Protein AF-A0A924SU14-F1 (afdb_monomer_lite)

Secondary structure (DSSP, 8-state):
-----------------------------HHHHHHHHHHHHHHHHHHHHH-TT-HHHHHHHHHHHHHHHHHHHHHHHHHHTT-

Radius of gyration: 28.37 Å; chains: 1; bounding box: 44×28×90 Å

Foldseek 3Di:
DDDDPDDDDPPDDPPPPPDDPPPPPPPPLVLLVVLLVVQLVVLLVVLCVVCVPDPVSSVVSNVVSNVVSNVVSVVVSVVVVVD

Sequence (83 aa):
MPESKSRQPHHAHQQNHPAPPHAKPAKANRAVIVAVIFFALLGLGISYFLKPESTPALIAGALIGAIAGYFFGHQIDKALSKK

pLDDT: mean 74.81, std 15.65, range [46.19, 92.19]

Structure (mmCIF, N/CA/C/O backbone):
data_AF-A0A924SU14-F1
#
_entry.id   AF-A0A924SU14-F1
#
loop_
_atom_site.group_PDB
_atom_site.id
_atom_site.type_symbol
_atom_site.label_atom_id
_atom_site.label_alt_id
_atom_site.label_comp_id
_atom_site.label_asym_id
_atom_site.label_entity_id
_atom_site.label_seq_id
_atom_site.pdbx_PDB_ins_code
_atom_site.Cartn_x
_atom_site.Cartn_y
_atom_site.Cartn_z
_atom_site.occupancy
_atom_site.B_iso_or_equiv
_atom_site.auth_seq_id
_atom_site.auth_comp_id
_atom_site.auth_asym_id
_atom_site.auth_atom_id
_atom_site.pdbx_PDB_model_num
ATOM 1 N N . MET A 1 1 ? -33.595 -14.623 73.361 1.00 52.25 1 MET A N 1
ATOM 2 C CA . MET A 1 1 ? -32.114 -14.604 73.256 1.00 52.25 1 MET A CA 1
ATOM 3 C C . MET A 1 1 ? -31.602 -15.825 74.015 1.00 52.25 1 MET A C 1
ATOM 5 O O . MET A 1 1 ? -32.198 -16.074 75.058 1.00 52.25 1 MET A O 1
ATOM 9 N N . PRO A 1 2 ? -30.642 -16.628 73.504 1.00 49.97 2 PRO A N 1
ATOM 10 C CA . PRO A 1 2 ? -29.357 -16.159 72.970 1.00 49.97 2 PRO A CA 1
ATOM 11 C C . PRO A 1 2 ? -28.893 -16.766 71.624 1.00 49.97 2 PRO A C 1
ATOM 13 O O . PRO A 1 2 ? -29.120 -17.929 71.313 1.00 49.97 2 PRO A O 1
ATOM 16 N N . GLU A 1 3 ? -28.224 -15.898 70.863 1.00 54.69 3 GLU A N 1
ATOM 17 C CA . GLU A 1 3 ? -26.957 -16.078 70.138 1.00 54.69 3 GLU A CA 1
ATOM 18 C C . GLU A 1 3 ? -26.699 -17.313 69.250 1.00 54.69 3 GLU A C 1
ATOM 20 O O . GLU A 1 3 ? -26.325 -18.394 69.693 1.00 54.69 3 GLU A O 1
ATOM 25 N N . SER A 1 4 ? -26.724 -17.031 67.940 1.00 58.97 4 SER A N 1
ATOM 26 C CA . SER A 1 4 ? -25.576 -17.213 67.040 1.00 58.97 4 SER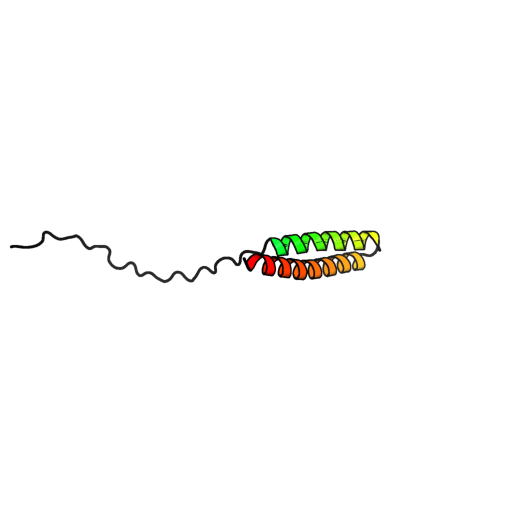 A CA 1
ATOM 27 C C . SER A 1 4 ? -24.872 -18.582 67.069 1.00 58.97 4 SER A C 1
ATOM 29 O O . SER A 1 4 ? -23.822 -18.758 67.692 1.00 58.97 4 SER A O 1
ATOM 31 N N . LYS A 1 5 ? -25.341 -19.516 66.227 1.00 58.72 5 LYS A N 1
ATOM 32 C CA . LYS A 1 5 ? -24.488 -20.603 65.723 1.00 58.72 5 LYS A CA 1
ATOM 33 C C . LYS A 1 5 ? -23.872 -20.198 64.383 1.00 58.72 5 LYS A C 1
ATOM 35 O O . LYS A 1 5 ? -24.394 -20.489 63.313 1.00 58.72 5 LYS A O 1
ATOM 40 N N . SER A 1 6 ? -22.807 -19.411 64.521 1.00 54.94 6 SER A N 1
ATOM 41 C CA . SER A 1 6 ? -21.677 -19.193 63.611 1.00 54.94 6 SER A CA 1
ATOM 42 C C . SER A 1 6 ? -21.915 -19.465 62.120 1.00 54.94 6 SER A C 1
ATOM 44 O O . SER A 1 6 ? -21.732 -20.575 61.616 1.00 54.94 6 SER A O 1
ATOM 46 N N . ARG A 1 7 ? -22.181 -18.378 61.394 1.00 60.66 7 ARG A N 1
ATOM 47 C CA . ARG A 1 7 ? -21.770 -18.218 59.996 1.00 60.66 7 ARG A CA 1
ATOM 48 C C . ARG A 1 7 ? -20.275 -18.534 59.921 1.00 60.66 7 ARG A C 1
ATOM 50 O O . ARG A 1 7 ? -19.516 -17.884 60.628 1.00 60.66 7 ARG A O 1
ATOM 57 N N . GLN A 1 8 ? -19.857 -19.507 59.116 1.00 56.75 8 GLN A N 1
ATOM 58 C CA . GLN A 1 8 ? -18.448 -19.645 58.746 1.00 56.75 8 GLN A CA 1
ATOM 59 C C . GLN A 1 8 ? -18.070 -18.461 57.843 1.00 56.75 8 GLN A C 1
ATOM 61 O O . GLN A 1 8 ? -18.647 -18.338 56.761 1.00 56.75 8 GLN A O 1
ATOM 66 N N . PRO A 1 9 ? -17.111 -17.602 58.225 1.00 56.62 9 PRO A N 1
ATOM 67 C CA . PRO A 1 9 ? -16.523 -16.621 57.339 1.00 56.62 9 PRO A CA 1
ATOM 68 C C . PRO A 1 9 ? -15.058 -17.016 57.140 1.00 56.62 9 PRO A C 1
ATOM 70 O O . PRO A 1 9 ? -14.179 -16.569 57.868 1.00 56.62 9 PRO A O 1
ATOM 73 N N . HIS A 1 10 ? -14.783 -17.889 56.176 1.00 58.38 10 HIS A N 1
ATOM 74 C CA . HIS A 1 10 ? -13.406 -18.212 55.799 1.00 58.38 10 HIS A CA 1
ATOM 75 C C . HIS A 1 10 ? -13.226 -18.142 54.284 1.00 58.38 10 HIS A C 1
ATOM 77 O O . HIS A 1 10 ? -12.785 -19.085 53.643 1.00 58.38 10 HIS A O 1
ATOM 83 N N . HIS A 1 11 ? -13.500 -16.966 53.723 1.00 56.12 11 HIS A N 1
ATOM 84 C CA . HIS A 1 11 ? -12.690 -16.471 52.617 1.00 56.12 11 HIS A CA 1
AT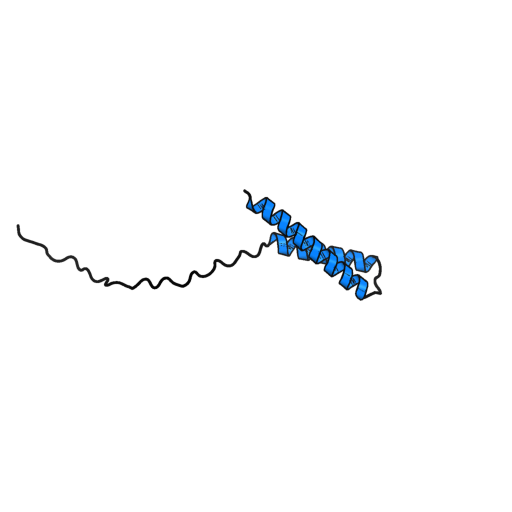OM 85 C C . HIS A 1 11 ? -11.951 -15.240 53.121 1.00 56.12 11 HIS A C 1
ATOM 87 O O . HIS A 1 11 ? -12.380 -14.099 52.970 1.00 56.12 11 HIS A O 1
ATOM 93 N N . ALA A 1 12 ? -10.851 -15.531 53.816 1.00 51.84 12 ALA A N 1
ATOM 94 C CA . ALA A 1 12 ? -9.780 -14.583 54.038 1.00 51.84 12 ALA A CA 1
ATOM 95 C C . ALA A 1 12 ? -9.371 -13.981 52.688 1.00 51.84 12 ALA A C 1
ATOM 97 O O . ALA A 1 12 ? -9.330 -14.684 51.678 1.00 51.84 12 ALA A O 1
ATOM 98 N N . HIS A 1 13 ? -9.110 -12.678 52.701 1.00 53.34 13 HIS A N 1
ATOM 99 C CA . HIS A 1 13 ? -8.622 -11.876 51.590 1.00 53.34 13 HIS A CA 1
ATOM 100 C C . HIS A 1 13 ? -7.704 -12.654 50.636 1.00 53.34 13 HIS A C 1
ATOM 102 O O . HIS A 1 13 ? -6.507 -12.785 50.885 1.00 53.34 13 HIS A O 1
ATOM 108 N N . GLN A 1 14 ? -8.236 -13.080 49.487 1.00 48.28 14 GLN A N 1
ATOM 109 C CA . GLN A 1 14 ? -7.402 -13.097 48.298 1.00 48.28 14 GLN A CA 1
ATOM 110 C C . GLN A 1 14 ? -7.200 -11.638 47.932 1.00 48.28 14 GLN A C 1
ATOM 112 O O . GLN A 1 14 ? -8.110 -10.935 47.493 1.00 48.28 14 GLN A O 1
ATOM 117 N N . GLN A 1 15 ? -5.998 -11.176 48.248 1.00 47.91 15 GLN A N 1
ATOM 118 C CA . GLN A 1 15 ? -5.411 -9.976 47.702 1.00 47.91 15 GLN A CA 1
ATOM 119 C C . GLN A 1 15 ? -5.647 -10.017 46.191 1.00 47.91 15 GLN A C 1
ATOM 121 O O . GLN A 1 15 ? -4.990 -10.760 45.465 1.00 47.91 15 GLN A O 1
ATOM 126 N N . ASN A 1 16 ? -6.625 -9.237 45.730 1.00 46.88 16 ASN A N 1
ATOM 127 C CA . ASN A 1 16 ? -6.704 -8.823 44.343 1.00 46.88 16 ASN A CA 1
ATOM 128 C C . ASN A 1 16 ? -5.438 -8.008 44.091 1.00 46.88 16 ASN A C 1
ATOM 130 O O . ASN A 1 16 ? -5.437 -6.784 44.214 1.00 46.88 16 ASN A O 1
ATOM 134 N N . HIS A 1 17 ? -4.339 -8.687 43.769 1.00 50.75 17 HIS A N 1
ATOM 135 C CA . HIS A 1 17 ? -3.318 -8.074 42.948 1.00 50.75 17 HIS A CA 1
ATOM 136 C C . HIS A 1 17 ? -4.065 -7.552 41.719 1.00 50.75 17 HIS A C 1
ATOM 138 O O . HIS A 1 17 ? -4.729 -8.351 41.049 1.00 50.75 17 HIS A O 1
ATOM 144 N N . PRO A 1 18 ? -4.049 -6.238 41.435 1.00 51.38 18 PRO A N 1
ATOM 145 C CA . PRO A 1 18 ? -4.510 -5.778 40.146 1.00 51.38 18 PRO A CA 1
ATOM 146 C C . PRO A 1 18 ? -3.603 -6.477 39.140 1.00 51.38 18 PRO A C 1
ATOM 148 O O . PRO A 1 18 ? -2.411 -6.178 39.056 1.00 51.38 18 PRO A O 1
ATOM 151 N N . ALA A 1 19 ? -4.148 -7.471 38.436 1.00 56.25 19 ALA A N 1
ATOM 152 C CA . ALA A 1 19 ? -3.508 -7.983 37.244 1.00 56.25 19 ALA A CA 1
ATOM 153 C C . ALA A 1 19 ? -3.125 -6.747 36.417 1.00 56.25 19 ALA A C 1
ATOM 155 O O . ALA A 1 19 ? -3.959 -5.835 36.297 1.00 56.25 19 ALA A O 1
ATOM 156 N N . PRO A 1 20 ? -1.878 -6.652 35.917 1.00 59.78 20 PRO A N 1
ATOM 157 C CA . PRO A 1 20 ? -1.509 -5.549 35.047 1.00 59.78 20 PRO A CA 1
ATOM 158 C C . PRO A 1 20 ? -2.594 -5.461 33.975 1.00 59.78 20 PRO A C 1
ATOM 160 O O . PRO A 1 20 ? -3.037 -6.515 33.506 1.00 59.78 20 PRO A O 1
ATOM 163 N N . PRO A 1 21 ? -3.093 -4.260 33.636 1.00 57.22 21 PRO A N 1
ATOM 164 C CA . PRO A 1 21 ? -4.116 -4.136 32.618 1.00 57.22 21 PRO A CA 1
ATOM 165 C C . PRO A 1 21 ? -3.549 -4.809 31.376 1.00 57.22 21 PRO A C 1
ATOM 167 O O . PRO A 1 21 ? -2.626 -4.285 30.754 1.00 57.22 21 PRO A O 1
ATOM 170 N N . HIS A 1 22 ? -4.040 -6.009 31.053 1.00 57.34 22 HIS A N 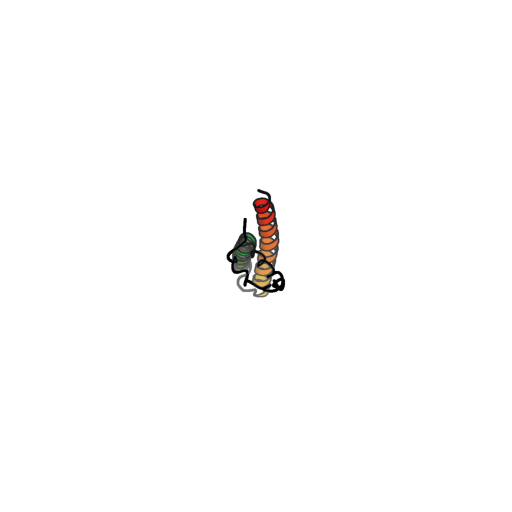1
ATOM 171 C CA . HIS A 1 22 ? -3.751 -6.625 29.778 1.00 57.34 22 HIS A CA 1
ATOM 172 C C . HIS A 1 22 ? -4.292 -5.619 28.781 1.00 57.34 22 HIS A C 1
ATOM 174 O O . HIS A 1 22 ? -5.508 -5.428 28.687 1.00 57.34 22 HIS A O 1
ATOM 180 N N . ALA A 1 23 ? -3.374 -4.876 28.157 1.00 56.12 23 ALA A N 1
ATOM 181 C CA . ALA A 1 23 ? -3.694 -3.895 27.150 1.00 56.12 23 ALA A CA 1
ATOM 182 C C . ALA A 1 23 ? -4.635 -4.609 26.190 1.00 56.12 23 ALA A C 1
ATOM 184 O O . ALA A 1 23 ? -4.253 -5.619 25.592 1.00 56.12 23 ALA A O 1
ATOM 185 N N . LYS A 1 24 ? -5.900 -4.165 26.144 1.00 57.25 24 LYS A N 1
ATOM 186 C CA . LYS A 1 24 ? -6.876 -4.708 25.201 1.00 57.25 24 LYS A CA 1
ATOM 187 C C . LYS A 1 24 ? -6.149 -4.722 23.860 1.00 57.25 24 LYS A C 1
ATOM 189 O O . LYS A 1 24 ? -5.635 -3.659 23.501 1.00 57.25 24 LYS A O 1
ATOM 194 N N . PRO A 1 25 ? -6.021 -5.875 23.177 1.00 53.97 25 PRO A N 1
ATOM 195 C CA . PRO A 1 25 ? -5.305 -5.908 21.915 1.00 53.97 25 PRO A CA 1
ATOM 196 C C . PRO A 1 25 ? -5.949 -4.832 21.058 1.00 53.97 25 PRO A C 1
ATOM 198 O O . PRO A 1 25 ? -7.168 -4.869 20.856 1.00 53.97 25 PRO A O 1
ATOM 201 N N . ALA A 1 26 ? -5.166 -3.819 20.674 1.00 57.28 26 ALA A N 1
ATOM 202 C CA . ALA A 1 26 ? -5.637 -2.788 19.770 1.00 57.28 26 ALA A CA 1
ATOM 203 C C . ALA A 1 26 ? -6.219 -3.560 18.592 1.00 57.28 26 ALA A C 1
ATOM 205 O O . ALA A 1 26 ? -5.486 -4.313 17.946 1.00 57.28 26 ALA A O 1
ATOM 206 N N . LYS A 1 27 ? -7.549 -3.521 18.422 1.00 59.09 27 LYS A N 1
ATOM 207 C CA . LYS A 1 27 ? -8.215 -4.258 17.351 1.00 59.09 27 LYS A CA 1
ATOM 208 C C . LYS A 1 27 ? -7.508 -3.799 16.093 1.00 59.09 27 LYS A C 1
ATOM 210 O O . LYS A 1 27 ? -7.630 -2.638 15.724 1.00 59.09 27 LYS A O 1
ATOM 215 N N . ALA A 1 28 ? -6.706 -4.677 15.499 1.00 59.12 28 ALA A N 1
ATOM 216 C CA . ALA A 1 28 ? -6.068 -4.371 14.241 1.00 59.12 28 ALA A CA 1
ATOM 217 C C . ALA A 1 28 ? -7.215 -4.017 13.299 1.00 59.12 28 ALA A C 1
ATOM 219 O O . ALA A 1 28 ? -8.110 -4.843 13.089 1.00 59.12 28 ALA A O 1
ATOM 220 N N . ASN A 1 29 ? -7.255 -2.762 12.853 1.00 71.19 29 ASN A N 1
ATOM 221 C CA . ASN A 1 29 ? -8.358 -2.248 12.062 1.00 71.19 29 ASN A CA 1
ATOM 222 C C . ASN A 1 29 ? -8.342 -2.981 10.732 1.00 71.19 29 ASN A C 1
ATOM 224 O O . ASN A 1 29 ? -7.605 -2.636 9.810 1.00 71.19 29 ASN A O 1
ATOM 228 N N . ARG A 1 30 ? -9.127 -4.059 10.671 1.00 79.25 30 ARG A N 1
ATOM 229 C CA . ARG A 1 30 ? -9.172 -4.984 9.536 1.00 79.25 30 ARG A CA 1
ATOM 230 C C . ARG A 1 30 ? -9.470 -4.225 8.245 1.00 79.25 30 ARG A C 1
ATOM 232 O O . ARG A 1 30 ? -8.917 -4.569 7.213 1.00 79.25 30 ARG A O 1
ATOM 239 N N . ALA A 1 31 ? -10.252 -3.146 8.333 1.00 81.25 31 ALA A N 1
ATOM 240 C CA . ALA A 1 31 ? -10.512 -2.221 7.234 1.00 81.25 31 ALA A CA 1
ATOM 241 C C . ALA A 1 31 ? -9.231 -1.583 6.669 1.00 81.25 31 ALA A C 1
ATOM 243 O O . ALA A 1 31 ? -9.049 -1.563 5.456 1.00 81.25 31 ALA A O 1
ATOM 244 N N . VAL A 1 32 ? -8.316 -1.127 7.532 1.00 84.38 32 VAL A N 1
ATOM 245 C CA . VAL A 1 32 ? -7.023 -0.557 7.120 1.00 84.38 32 VAL A CA 1
ATOM 246 C C . VAL A 1 32 ? -6.180 -1.609 6.412 1.00 84.38 32 VAL A C 1
ATOM 248 O O . VAL A 1 32 ? -5.667 -1.354 5.330 1.00 84.38 32 VAL A O 1
ATOM 251 N N . ILE A 1 33 ? -6.080 -2.809 6.986 1.00 86.00 33 ILE A N 1
ATOM 252 C CA . ILE A 1 33 ? -5.283 -3.900 6.407 1.00 86.00 33 ILE A CA 1
ATOM 253 C C . ILE A 1 33 ? -5.826 -4.295 5.030 1.00 86.00 33 ILE A C 1
ATOM 255 O O . ILE A 1 33 ? -5.060 -4.401 4.075 1.00 86.00 33 ILE A O 1
ATOM 259 N N . VAL A 1 34 ? -7.145 -4.463 4.906 1.00 87.62 34 VAL A N 1
ATOM 260 C CA . VAL A 1 34 ? -7.790 -4.803 3.630 1.00 87.62 34 VAL A CA 1
ATOM 261 C C . VAL A 1 34 ? -7.572 -3.697 2.595 1.00 87.62 34 VAL A C 1
ATOM 263 O O . VAL A 1 34 ? -7.221 -4.002 1.458 1.00 87.62 34 VAL A O 1
ATOM 266 N N . ALA A 1 35 ? -7.710 -2.424 2.980 1.00 88.19 35 ALA A N 1
ATOM 267 C CA . ALA A 1 35 ? -7.475 -1.297 2.080 1.00 88.19 35 ALA A CA 1
ATOM 268 C C . ALA A 1 35 ? -6.015 -1.226 1.605 1.00 88.19 35 ALA A C 1
ATOM 270 O O . ALA A 1 35 ? -5.774 -1.039 0.414 1.00 88.19 35 ALA A O 1
ATOM 271 N N . VAL A 1 36 ? -5.045 -1.430 2.502 1.00 89.56 36 VAL A N 1
ATOM 272 C CA . VAL A 1 36 ? -3.614 -1.472 2.158 1.00 89.56 36 VAL A CA 1
ATOM 273 C C . VAL A 1 36 ? -3.326 -2.595 1.169 1.00 89.56 36 VAL A C 1
ATOM 275 O O . VAL A 1 36 ? -2.699 -2.340 0.147 1.00 89.56 36 VAL A O 1
ATOM 278 N N . ILE A 1 37 ? -3.803 -3.815 1.431 1.00 90.38 37 ILE A N 1
ATOM 279 C CA . ILE A 1 37 ? -3.576 -4.962 0.538 1.00 90.38 37 ILE A CA 1
ATOM 280 C C . ILE A 1 37 ? -4.216 -4.706 -0.829 1.00 90.38 37 ILE A C 1
ATOM 282 O O . ILE A 1 37 ? -3.572 -4.908 -1.857 1.00 90.38 37 ILE A O 1
ATOM 286 N N . PHE A 1 38 ? -5.458 -4.220 -0.852 1.00 92.19 38 PHE A N 1
ATOM 287 C CA . PHE A 1 38 ? -6.175 -3.934 -2.091 1.00 92.19 38 PHE A CA 1
ATOM 288 C C . PHE A 1 38 ? -5.452 -2.884 -2.942 1.00 92.19 38 PHE A C 1
ATOM 290 O O . PHE A 1 38 ? -5.170 -3.133 -4.114 1.00 92.19 38 PHE A O 1
ATOM 297 N N . PHE A 1 39 ? -5.090 -1.740 -2.354 1.00 90.94 39 PHE A N 1
ATOM 298 C CA . PHE A 1 39 ? -4.373 -0.687 -3.074 1.00 90.94 39 PHE A CA 1
ATOM 299 C C . PHE A 1 39 ? -2.935 -1.077 -3.431 1.00 90.94 39 PHE A C 1
ATOM 301 O O . PHE A 1 39 ? -2.445 -0.643 -4.471 1.00 90.94 39 PHE A O 1
ATOM 308 N N . ALA A 1 40 ? -2.259 -1.901 -2.627 1.00 90.31 40 ALA A N 1
ATOM 309 C CA . ALA A 1 40 ? -0.933 -2.416 -2.962 1.00 90.31 40 ALA A CA 1
ATOM 310 C C . ALA A 1 40 ? -0.983 -3.340 -4.188 1.00 90.31 40 ALA A C 1
ATOM 312 O O . ALA A 1 40 ? -0.161 -3.191 -5.091 1.00 90.31 40 ALA A O 1
ATOM 313 N N . LEU A 1 41 ? -1.970 -4.242 -4.265 1.00 91.56 41 LEU A N 1
ATOM 314 C CA . LEU A 1 41 ? -2.182 -5.097 -5.439 1.00 91.56 41 LEU A CA 1
ATOM 315 C C . LEU A 1 41 ? -2.566 -4.275 -6.675 1.00 91.56 41 LEU A C 1
ATOM 317 O O . LEU A 1 41 ? -2.052 -4.534 -7.762 1.00 91.56 41 LEU A O 1
ATOM 321 N N . LEU A 1 42 ? -3.413 -3.255 -6.508 1.00 91.62 42 LEU A N 1
ATOM 322 C CA . LEU A 1 42 ? -3.769 -2.325 -7.582 1.00 91.62 42 LEU A CA 1
ATOM 323 C C . LEU A 1 42 ? -2.550 -1.545 -8.086 1.00 91.62 42 LEU A C 1
ATOM 325 O O . LEU A 1 42 ? -2.319 -1.489 -9.289 1.00 91.62 42 LEU A O 1
ATOM 329 N N . GLY A 1 43 ? -1.751 -0.977 -7.180 1.00 87.75 43 GLY A N 1
ATOM 330 C CA . GLY A 1 43 ? -0.540 -0.229 -7.519 1.00 87.75 43 GLY A CA 1
ATOM 331 C C . GLY A 1 43 ? 0.513 -1.103 -8.195 1.00 87.75 43 GLY A C 1
ATOM 332 O O . GLY A 1 43 ? 1.118 -0.683 -9.180 1.00 87.75 43 GLY A O 1
ATOM 333 N N . LEU A 1 44 ? 0.678 -2.343 -7.729 1.00 88.12 44 LEU A N 1
ATOM 334 C CA . LEU A 1 44 ? 1.557 -3.321 -8.365 1.00 88.12 44 LEU A CA 1
ATOM 335 C C . LEU A 1 44 ? 1.059 -3.693 -9.767 1.00 88.12 44 LEU A C 1
ATOM 337 O O . LEU A 1 44 ? 1.854 -3.714 -10.704 1.00 88.12 44 LEU A O 1
ATOM 341 N N . GLY A 1 45 ? -0.247 -3.929 -9.922 1.00 87.94 45 GLY A N 1
ATOM 342 C CA . GLY A 1 45 ? -0.871 -4.203 -11.215 1.00 87.94 45 GLY A CA 1
ATOM 343 C C . GLY A 1 45 ? -0.667 -3.051 -12.196 1.00 87.94 45 GLY A C 1
ATOM 344 O O . GLY A 1 45 ? -0.167 -3.263 -13.296 1.00 87.94 45 GLY A O 1
ATOM 345 N N . ILE A 1 46 ? -0.959 -1.817 -11.779 1.00 87.62 46 ILE A N 1
ATOM 346 C CA . ILE A 1 46 ? -0.751 -0.613 -12.596 1.00 87.62 46 ILE A CA 1
ATOM 347 C C . ILE A 1 46 ? 0.724 -0.479 -12.999 1.00 87.62 46 ILE A C 1
ATOM 349 O O . ILE A 1 46 ? 1.019 -0.315 -14.182 1.00 87.62 46 ILE A O 1
ATOM 353 N N . SER A 1 47 ? 1.664 -0.606 -12.059 1.00 88.12 47 SER A N 1
ATOM 354 C CA . SER A 1 47 ? 3.097 -0.537 -12.374 1.00 88.12 47 SER A CA 1
ATOM 355 C C . SER A 1 47 ? 3.560 -1.636 -13.326 1.00 88.12 47 SER A C 1
ATOM 357 O O . SER A 1 47 ? 4.402 -1.368 -14.186 1.00 88.12 47 SER A O 1
ATOM 359 N N . TYR A 1 48 ? 3.001 -2.843 -13.210 1.00 86.81 48 TYR A N 1
ATOM 360 C CA . TYR A 1 48 ? 3.287 -3.946 -14.122 1.00 86.81 48 TYR A CA 1
ATOM 361 C C . TYR A 1 48 ? 2.859 -3.618 -15.557 1.00 86.81 48 TYR A C 1
ATOM 363 O O . TYR A 1 48 ? 3.623 -3.860 -16.487 1.00 86.81 48 TYR A O 1
ATOM 371 N N . PHE A 1 49 ? 1.694 -2.989 -15.742 1.00 86.75 49 PHE A N 1
ATOM 372 C CA . PHE A 1 49 ? 1.244 -2.545 -17.065 1.00 86.75 49 PHE A CA 1
ATOM 373 C C . PHE A 1 49 ? 2.026 -1.340 -17.606 1.00 86.75 49 PHE A C 1
ATOM 375 O O . PHE A 1 49 ? 2.198 -1.233 -18.818 1.00 86.75 49 PHE A O 1
ATOM 382 N N . LEU A 1 50 ? 2.507 -0.433 -16.747 1.00 86.00 50 LEU A N 1
ATOM 383 C CA . LEU A 1 50 ? 3.267 0.738 -17.200 1.00 86.00 50 LEU A CA 1
ATOM 384 C C . LEU A 1 50 ? 4.687 0.384 -17.645 1.00 86.00 50 LEU A C 1
ATOM 386 O O . LEU A 1 50 ? 5.151 0.887 -18.668 1.00 86.00 50 LEU A O 1
ATOM 390 N N . LYS A 1 51 ? 5.410 -0.404 -16.844 1.00 82.88 51 LYS A N 1
ATOM 391 C CA . LYS A 1 5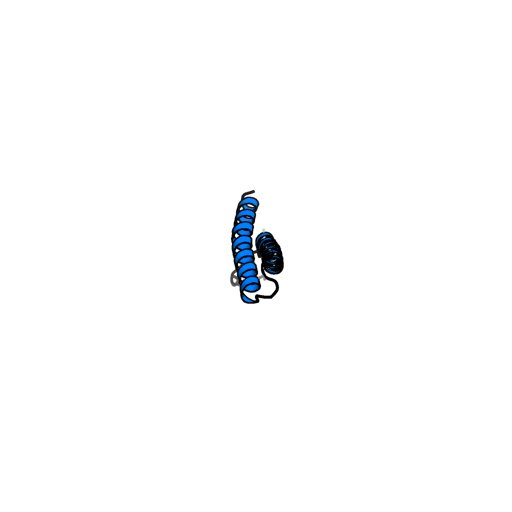1 ? 6.801 -0.774 -17.125 1.00 82.88 51 LYS A CA 1
ATOM 392 C C . LYS A 1 51 ? 7.127 -2.158 -16.546 1.00 82.88 51 LYS A C 1
ATOM 394 O O . LYS A 1 51 ? 7.743 -2.230 -15.475 1.00 82.88 51 LYS A O 1
ATOM 399 N N . PRO A 1 52 ? 6.776 -3.241 -17.262 1.00 72.06 52 PRO A N 1
ATOM 400 C CA . PRO A 1 52 ? 6.925 -4.610 -16.764 1.00 72.06 52 PRO A CA 1
ATOM 401 C C . PRO A 1 52 ? 8.385 -4.986 -16.472 1.00 72.06 52 PRO A C 1
ATOM 403 O O . PRO A 1 52 ? 8.661 -5.689 -15.507 1.00 72.06 52 PRO A O 1
ATOM 406 N N . GLU A 1 53 ? 9.327 -4.447 -17.249 1.00 79.31 53 GLU A N 1
ATOM 407 C CA . GLU A 1 53 ? 10.763 -4.753 -17.156 1.00 79.31 53 GLU A CA 1
ATOM 408 C C . GLU A 1 53 ? 11.474 -4.024 -15.999 1.00 79.31 53 GLU A C 1
ATOM 410 O O . GLU A 1 53 ? 12.622 -4.322 -15.670 1.00 79.31 53 GLU A O 1
ATOM 415 N N . SER A 1 54 ? 10.837 -3.014 -15.392 1.00 82.62 54 SER A N 1
ATOM 416 C CA . SER A 1 54 ? 11.508 -2.149 -14.417 1.00 82.62 54 SER A CA 1
ATOM 417 C C . SER A 1 54 ? 11.112 -2.474 -12.978 1.00 82.62 54 SER A C 1
ATOM 419 O O . SER A 1 54 ? 10.143 -1.940 -12.433 1.00 82.62 54 SER A O 1
ATOM 421 N N . THR A 1 55 ? 11.947 -3.279 -12.320 1.00 85.00 55 THR A N 1
ATOM 422 C CA . THR A 1 55 ? 11.895 -3.568 -10.876 1.00 85.00 55 THR A CA 1
ATOM 423 C C . THR A 1 55 ? 11.660 -2.326 -10.001 1.00 85.00 55 THR A C 1
ATOM 425 O O . THR A 1 55 ? 10.787 -2.380 -9.131 1.00 85.00 55 THR A O 1
ATOM 428 N N . PRO A 1 56 ? 12.341 -1.176 -10.215 1.00 87.88 56 PRO A N 1
ATOM 429 C CA . PRO A 1 56 ? 12.077 0.008 -9.401 1.00 87.88 56 PRO A CA 1
ATOM 430 C C . PRO A 1 56 ? 10.667 0.592 -9.593 1.00 87.88 56 PRO A C 1
ATOM 432 O O . PRO A 1 56 ? 10.120 1.137 -8.637 1.00 87.88 56 PRO A O 1
ATOM 435 N N . ALA A 1 57 ? 10.035 0.452 -10.766 1.00 84.50 57 ALA A N 1
ATOM 436 C CA . ALA A 1 57 ? 8.667 0.939 -10.974 1.00 84.50 57 ALA A CA 1
ATOM 437 C C . ALA A 1 57 ? 7.625 0.074 -10.251 1.00 84.50 57 ALA A C 1
ATOM 439 O O . ALA A 1 57 ? 6.644 0.606 -9.726 1.00 84.50 57 ALA A O 1
ATOM 440 N N . LEU A 1 58 ? 7.849 -1.242 -10.176 1.00 84.06 58 LEU A N 1
ATOM 441 C CA . LEU A 1 58 ? 7.010 -2.158 -9.397 1.00 84.06 58 LEU A CA 1
ATOM 442 C C . LEU A 1 58 ? 7.080 -1.835 -7.901 1.00 84.06 58 LEU A C 1
ATOM 444 O O . LEU A 1 58 ? 6.043 -1.710 -7.250 1.00 84.06 58 LEU A O 1
ATOM 448 N N . ILE A 1 59 ? 8.291 -1.618 -7.375 1.00 88.44 59 ILE A N 1
ATOM 449 C CA . ILE A 1 59 ? 8.502 -1.242 -5.969 1.00 88.44 59 ILE A CA 1
ATOM 450 C C . ILE A 1 59 ? 7.863 0.120 -5.674 1.00 88.44 59 ILE A C 1
ATOM 452 O O . ILE A 1 59 ? 7.160 0.263 -4.673 1.00 88.44 59 ILE A O 1
ATOM 456 N N . ALA A 1 60 ? 8.054 1.108 -6.553 1.00 89.19 60 ALA A N 1
ATOM 457 C CA . ALA A 1 60 ? 7.457 2.431 -6.392 1.00 89.19 60 ALA A CA 1
ATOM 458 C C . ALA A 1 60 ? 5.920 2.372 -6.399 1.00 89.19 60 ALA A C 1
ATOM 460 O O . ALA A 1 60 ? 5.285 2.964 -5.529 1.00 89.19 60 ALA A O 1
ATOM 461 N N . GLY A 1 61 ? 5.316 1.620 -7.324 1.00 85.50 61 GLY A N 1
ATOM 462 C CA . GLY A 1 61 ? 3.860 1.454 -7.385 1.00 85.50 61 GLY A CA 1
ATOM 463 C C . GLY A 1 61 ? 3.286 0.746 -6.165 1.00 85.50 61 GLY A C 1
ATOM 464 O O . GLY A 1 61 ? 2.276 1.189 -5.620 1.00 85.50 61 GLY A O 1
ATOM 465 N N . ALA A 1 62 ? 3.956 -0.306 -5.689 1.00 88.12 62 ALA A N 1
ATOM 466 C CA . ALA A 1 62 ? 3.559 -1.010 -4.474 1.00 88.12 62 ALA A CA 1
ATOM 467 C C . ALA A 1 62 ? 3.651 -0.107 -3.232 1.00 88.12 62 ALA A C 1
ATOM 469 O O . ALA A 1 62 ? 2.730 -0.098 -2.416 1.00 88.12 62 ALA A O 1
ATOM 470 N N . LEU A 1 63 ? 4.716 0.695 -3.108 1.00 91.50 63 LEU A N 1
ATOM 471 C CA . LEU A 1 63 ? 4.878 1.656 -2.012 1.00 91.50 63 LEU A CA 1
ATOM 472 C C . LEU A 1 63 ? 3.803 2.745 -2.044 1.00 91.50 63 LEU A C 1
ATOM 474 O O . LEU A 1 63 ? 3.162 3.000 -1.026 1.00 91.50 63 LEU A O 1
ATOM 478 N N . ILE A 1 64 ? 3.573 3.359 -3.207 1.00 91.88 64 ILE A N 1
ATOM 479 C CA . ILE A 1 64 ? 2.551 4.401 -3.368 1.00 91.88 64 ILE A CA 1
ATOM 480 C C . ILE A 1 64 ? 1.160 3.827 -3.072 1.00 91.88 64 ILE A C 1
ATOM 482 O O . ILE A 1 64 ? 0.394 4.436 -2.324 1.00 91.88 64 ILE A O 1
ATOM 486 N N . GLY A 1 65 ? 0.855 2.634 -3.591 1.00 89.44 65 GLY A N 1
ATOM 487 C CA . GLY A 1 65 ? -0.392 1.924 -3.316 1.00 89.44 65 GLY A CA 1
ATOM 488 C C . GLY A 1 65 ? -0.577 1.629 -1.827 1.00 89.44 65 GLY A C 1
ATOM 489 O O . GLY A 1 65 ? -1.626 1.935 -1.265 1.00 89.44 65 GLY A O 1
ATOM 490 N N . ALA A 1 66 ? 0.450 1.117 -1.148 1.00 89.94 66 ALA A N 1
ATOM 491 C CA . ALA A 1 66 ? 0.383 0.828 0.283 1.00 89.94 66 ALA A CA 1
ATOM 492 C C . ALA A 1 66 ? 0.167 2.093 1.132 1.00 89.94 66 ALA A C 1
ATOM 494 O O . ALA A 1 66 ? -0.668 2.086 2.038 1.00 89.94 66 ALA A O 1
ATOM 495 N N . ILE A 1 67 ? 0.869 3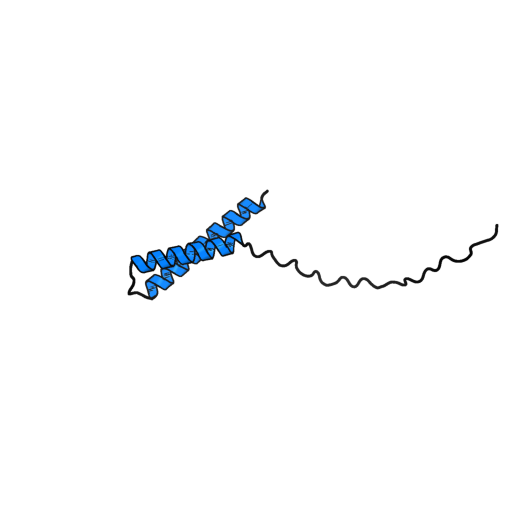.190 0.821 1.00 91.94 67 ILE A N 1
ATOM 496 C CA . ILE A 1 67 ? 0.709 4.477 1.516 1.00 91.94 67 ILE A CA 1
ATOM 497 C C . ILE A 1 67 ? -0.713 5.012 1.311 1.00 91.94 67 ILE A C 1
ATOM 499 O O . ILE A 1 67 ? -1.396 5.337 2.284 1.00 91.94 67 ILE A O 1
ATOM 503 N N . ALA A 1 68 ? -1.189 5.055 0.064 1.00 90.88 68 ALA A N 1
ATOM 504 C CA . ALA A 1 68 ? -2.539 5.515 -0.251 1.00 90.88 68 ALA A CA 1
ATOM 505 C C . ALA A 1 68 ? -3.609 4.649 0.435 1.00 90.88 68 ALA A C 1
ATOM 507 O O . ALA A 1 68 ? -4.525 5.180 1.066 1.00 90.88 68 ALA A O 1
ATOM 508 N N . GLY A 1 69 ? -3.457 3.324 0.383 1.00 89.25 69 GLY A N 1
ATOM 509 C CA . GLY A 1 69 ? -4.351 2.369 1.033 1.00 89.25 69 GLY A CA 1
ATOM 510 C C . GLY A 1 69 ? -4.372 2.506 2.554 1.00 89.25 69 GLY A C 1
ATOM 511 O O . GLY A 1 69 ? -5.436 2.377 3.158 1.00 89.25 69 GLY A O 1
ATOM 512 N N . TYR A 1 70 ? -3.238 2.840 3.179 1.00 89.12 70 TYR A N 1
ATOM 513 C CA . TYR A 1 70 ? -3.171 3.092 4.618 1.00 89.12 70 TYR A CA 1
ATOM 514 C C . TYR A 1 70 ? -3.966 4.339 5.001 1.00 89.12 70 TYR A C 1
ATOM 516 O O . TYR A 1 70 ? -4.820 4.272 5.884 1.00 89.12 70 TYR A O 1
ATOM 524 N N . PHE A 1 71 ? -3.740 5.462 4.311 1.00 90.38 71 PHE A N 1
ATOM 525 C CA . PHE A 1 71 ? -4.485 6.697 4.567 1.00 90.38 71 PHE A CA 1
ATOM 526 C C . PHE A 1 71 ? -5.982 6.509 4.317 1.00 90.38 71 PHE A C 1
ATOM 528 O O . PHE A 1 71 ? -6.799 6.884 5.158 1.00 90.38 71 PHE A O 1
ATOM 535 N N . PHE A 1 72 ? -6.348 5.889 3.195 1.00 89.19 72 PHE A N 1
ATOM 536 C CA . PHE A 1 72 ? -7.743 5.651 2.838 1.00 89.19 72 PHE A CA 1
ATOM 537 C C . PHE A 1 72 ? -8.432 4.704 3.829 1.00 89.19 72 PHE A C 1
ATOM 539 O O . PHE A 1 72 ? -9.506 5.011 4.346 1.00 89.19 72 PHE A O 1
ATOM 546 N N . GLY A 1 73 ? -7.776 3.596 4.171 1.00 85.38 73 GLY A N 1
ATOM 547 C CA . GLY A 1 73 ? -8.252 2.654 5.175 1.00 85.38 73 GLY A CA 1
ATOM 548 C C . GLY A 1 73 ? -8.392 3.287 6.558 1.00 85.38 73 GLY A C 1
ATOM 549 O O . GLY A 1 73 ? -9.367 3.016 7.257 1.00 85.38 73 GLY A O 1
ATOM 550 N N . HIS A 1 74 ? -7.463 4.168 6.942 1.00 85.31 74 HIS A N 1
ATOM 551 C CA . HIS A 1 74 ? -7.520 4.892 8.213 1.00 85.31 74 HIS A CA 1
ATOM 552 C C . HIS A 1 74 ? -8.690 5.884 8.254 1.00 85.31 74 HIS A C 1
ATOM 554 O O . HIS A 1 74 ? -9.365 6.002 9.277 1.00 85.31 74 HIS A O 1
ATOM 560 N N . GLN A 1 75 ? -8.985 6.556 7.137 1.00 85.75 75 GLN A N 1
ATOM 561 C CA . GLN A 1 75 ? -10.155 7.430 7.034 1.00 85.75 75 GLN A CA 1
ATOM 562 C C . GLN A 1 75 ? -11.471 6.648 7.115 1.00 85.75 75 GLN A C 1
ATOM 564 O O . GLN A 1 75 ? -12.379 7.066 7.836 1.00 85.75 75 GLN A O 1
ATOM 569 N N . ILE A 1 76 ? -11.566 5.505 6.427 1.00 84.00 76 ILE A N 1
ATOM 570 C CA . ILE A 1 76 ? -12.745 4.627 6.485 1.00 84.00 76 ILE A CA 1
ATOM 571 C C . ILE A 1 76 ? -12.970 4.13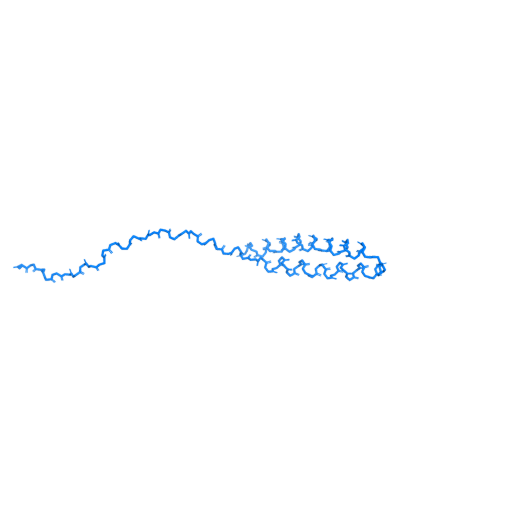2 7.909 1.00 84.00 76 ILE A C 1
ATOM 573 O O . ILE A 1 76 ? -14.081 4.222 8.426 1.00 84.00 76 ILE A O 1
ATOM 577 N N . ASP A 1 77 ? -11.920 3.638 8.557 1.00 82.44 77 ASP A N 1
ATOM 578 C CA . ASP A 1 77 ? -12.016 3.125 9.918 1.00 82.44 77 ASP A CA 1
ATOM 579 C C . ASP A 1 77 ? -12.498 4.195 10.910 1.00 82.44 77 ASP A C 1
ATOM 581 O O . ASP A 1 77 ? -13.391 3.948 11.725 1.00 82.44 77 ASP A O 1
ATOM 585 N N . LYS A 1 78 ? -11.981 5.422 10.775 1.00 80.81 78 LYS A N 1
ATOM 586 C CA . LYS A 1 78 ? -12.396 6.571 11.585 1.00 80.81 78 LYS A CA 1
ATOM 587 C C . LYS A 1 78 ? -13.847 6.983 11.321 1.00 80.81 78 LYS A C 1
ATOM 589 O O . LYS A 1 78 ? -14.544 7.371 12.257 1.00 80.81 78 LYS A O 1
ATOM 594 N N . ALA A 1 79 ? -14.307 6.906 10.073 1.00 80.44 79 ALA A N 1
ATOM 595 C CA . ALA A 1 79 ? -15.692 7.196 9.709 1.00 80.44 79 ALA A CA 1
ATOM 596 C C . ALA A 1 79 ? -16.663 6.131 10.248 1.00 80.44 79 ALA A C 1
ATOM 598 O O . ALA A 1 79 ? -17.727 6.474 10.761 1.00 80.44 79 ALA A O 1
ATOM 599 N N . LEU A 1 80 ? -16.282 4.852 10.180 1.00 76.25 80 LEU A N 1
ATOM 600 C CA . LEU A 1 80 ? -17.095 3.729 10.652 1.00 76.25 80 LEU A CA 1
ATOM 601 C C . LEU A 1 80 ? -17.127 3.618 12.181 1.00 76.25 80 LEU A C 1
ATOM 603 O O . LEU A 1 80 ? -18.158 3.250 12.734 1.00 76.25 80 LEU A O 1
ATOM 607 N N . SER A 1 81 ? -16.039 3.978 12.866 1.00 72.44 81 SER A N 1
ATOM 608 C CA . SER A 1 81 ? -15.964 3.965 14.336 1.00 72.44 81 SER A CA 1
ATOM 609 C C . SER A 1 81 ? -16.760 5.089 15.011 1.00 72.44 81 SER A C 1
ATOM 611 O O . SER A 1 81 ? -16.874 5.104 16.233 1.00 72.44 81 SER A O 1
ATOM 613 N N . LYS A 1 82 ? -17.297 6.053 14.252 1.00 61.34 82 LYS A N 1
ATOM 614 C CA . LYS A 1 82 ? -18.048 7.199 14.793 1.00 61.34 82 LYS A CA 1
ATOM 615 C C . LYS A 1 82 ? -19.550 6.919 14.990 1.00 61.34 82 LYS A C 1
ATOM 617 O O . LYS A 1 82 ? -20.312 7.867 15.174 1.00 61.34 82 LYS A O 1
ATOM 622 N N . LYS A 1 83 ? -19.982 5.658 14.916 1.00 46.19 83 LYS A N 1
ATOM 623 C CA . LYS A 1 83 ? -21.385 5.232 15.012 1.00 46.19 83 LYS A CA 1
ATOM 624 C C . LYS A 1 83 ? -21.593 4.307 16.201 1.00 46.19 83 LYS A C 1
ATOM 626 O O . LYS A 1 83 ? -22.675 4.423 16.811 1.00 46.19 83 LYS A O 1
#